Protein AF-I0Q1G2-F1 (afdb_monomer_lite)

Sequence (86 aa):
MKGIILAAGSVYDKTMIYYPLSTLMLAGIKDILIISTPQDLPRFKDLLLDGSEFGIKLSYTDNQDWWQSDKEAVEANYAKTQQVIK

Radius of gyration: 15.43 Å; chains: 1; bounding box: 30×48×28 Å

Secondary structure (DSSP, 8-state):
-EEEEE--STT--TTTTHHHHHHHHHTT--EEEEEE-TTTHHHHHHHHTTSGGGTSEEEEEEHHHHHHHHHHHHHHHHHHHHHH--

Organism: NCBI:txid1095741

pLDDT: mean 80.61, std 14.34, range [47.69, 97.12]

Foldseek 3Di:
DEAEDEDEDPPDDPVNVVVVVVVCVVVVHAHYEYEYAPVCQVVCCVSCPQVVVVVHGYHYDYPVRVCVVCVVVVVVVVVVVVVVVD

Structure (mmCIF, N/CA/C/O backbone):
data_AF-I0Q1G2-F1
#
_entry.id   AF-I0Q1G2-F1
#
loop_
_atom_site.group_PDB
_atom_site.id
_atom_site.type_symbol
_atom_site.label_atom_id
_atom_site.label_alt_id
_atom_site.label_comp_id
_atom_site.label_asym_id
_atom_site.label_entity_id
_atom_site.label_seq_id
_atom_site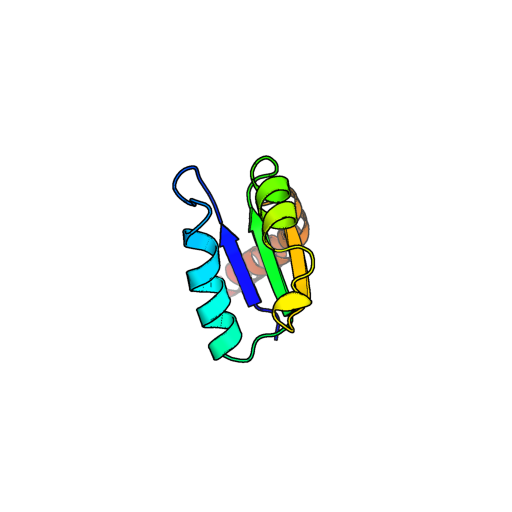.pdbx_PDB_ins_code
_atom_site.Cartn_x
_atom_site.Cartn_y
_atom_site.Cartn_z
_atom_site.occupancy
_atom_site.B_iso_or_equiv
_atom_site.auth_seq_id
_atom_site.auth_comp_id
_atom_site.auth_asym_id
_atom_site.auth_atom_id
_atom_site.pdbx_PDB_model_num
ATOM 1 N N . MET A 1 1 ? -1.151 -7.972 13.489 1.00 63.47 1 MET A N 1
ATOM 2 C CA . MET A 1 1 ? -0.964 -8.855 12.318 1.00 63.47 1 MET A CA 1
ATOM 3 C C . MET A 1 1 ? -0.568 -7.971 11.146 1.00 63.47 1 MET A C 1
ATOM 5 O O . MET A 1 1 ? -1.181 -6.918 11.006 1.00 63.47 1 MET A O 1
ATOM 9 N N . LYS A 1 2 ? 0.476 -8.332 10.392 1.00 78.06 2 LYS A N 1
ATOM 10 C CA . LYS A 1 2 ? 0.975 -7.541 9.257 1.00 78.06 2 LYS A CA 1
ATOM 11 C C . LYS A 1 2 ? 0.418 -8.125 7.956 1.00 78.06 2 LYS A C 1
ATOM 13 O O . LYS A 1 2 ? 0.488 -9.336 7.773 1.00 78.06 2 LYS A O 1
ATOM 18 N N . GLY A 1 3 ? -0.173 -7.296 7.104 1.00 77.75 3 GLY A N 1
ATOM 19 C CA . GLY A 1 3 ? -0.616 -7.680 5.764 1.00 77.75 3 GLY A CA 1
ATOM 20 C C . GLY A 1 3 ? 0.548 -7.642 4.782 1.00 77.75 3 GLY A C 1
ATOM 21 O O . GLY A 1 3 ? 1.459 -6.832 4.939 1.00 77.75 3 GLY A O 1
ATOM 22 N N . ILE A 1 4 ? 0.527 -8.507 3.773 1.00 85.25 4 ILE A N 1
ATOM 23 C CA . ILE A 1 4 ? 1.538 -8.525 2.711 1.00 85.25 4 ILE A CA 1
ATOM 24 C C . ILE A 1 4 ? 0.821 -8.427 1.369 1.00 85.25 4 ILE A C 1
ATOM 26 O O . ILE A 1 4 ? -0.130 -9.164 1.114 1.00 85.25 4 ILE A O 1
ATOM 30 N N . ILE A 1 5 ? 1.293 -7.522 0.515 1.00 81.38 5 ILE A N 1
ATOM 31 C CA . ILE A 1 5 ? 0.897 -7.419 -0.887 1.00 81.38 5 ILE A CA 1
ATOM 32 C C . ILE A 1 5 ? 2.123 -7.749 -1.734 1.00 81.38 5 ILE A C 1
ATOM 34 O O . ILE A 1 5 ? 3.153 -7.087 -1.618 1.00 81.38 5 ILE A O 1
ATOM 38 N N . LEU A 1 6 ? 1.994 -8.757 -2.596 1.00 84.06 6 LEU A N 1
ATOM 39 C CA . LEU A 1 6 ? 2.990 -9.098 -3.609 1.00 84.06 6 LEU A CA 1
ATOM 40 C C . LEU A 1 6 ? 2.519 -8.539 -4.956 1.00 84.06 6 LEU A C 1
ATOM 42 O O . LEU A 1 6 ? 1.540 -9.029 -5.522 1.00 84.06 6 LEU A O 1
ATOM 46 N N . ALA A 1 7 ? 3.203 -7.518 -5.465 1.00 74.06 7 ALA A N 1
ATOM 47 C CA . ALA A 1 7 ? 2.938 -6.928 -6.773 1.00 74.06 7 ALA A CA 1
ATOM 48 C C . ALA A 1 7 ? 4.115 -7.247 -7.704 1.00 74.06 7 ALA A C 1
ATOM 50 O O . ALA A 1 7 ? 5.160 -6.613 -7.631 1.00 74.06 7 ALA A O 1
ATOM 51 N N . ALA A 1 8 ? 3.979 -8.271 -8.550 1.00 62.12 8 ALA A N 1
ATOM 52 C CA . ALA A 1 8 ? 5.041 -8.702 -9.457 1.00 62.12 8 ALA A CA 1
ATOM 53 C C . ALA A 1 8 ? 4.568 -8.682 -10.918 1.00 62.12 8 ALA A C 1
ATOM 55 O O . ALA A 1 8 ? 3.585 -9.336 -11.265 1.00 62.12 8 ALA A O 1
ATOM 56 N N . GLY A 1 9 ? 5.311 -7.977 -11.777 1.00 56.41 9 GLY A N 1
ATOM 57 C CA . GLY A 1 9 ? 5.192 -8.054 -13.236 1.00 56.41 9 GLY A CA 1
ATOM 58 C C . GLY A 1 9 ? 4.351 -6.956 -13.893 1.00 56.41 9 GLY A C 1
ATOM 59 O O . GLY A 1 9 ? 3.508 -6.318 -13.267 1.00 56.41 9 GLY A O 1
ATOM 60 N N . SER A 1 10 ? 4.563 -6.792 -15.205 1.00 50.34 10 SER A N 1
ATOM 61 C CA . SER A 1 10 ? 3.999 -5.767 -16.107 1.00 50.34 10 SER A CA 1
ATOM 62 C C . SER A 1 10 ? 2.466 -5.745 -16.238 1.00 50.34 10 SER A C 1
ATOM 64 O O . SER A 1 10 ? 1.940 -5.076 -17.121 1.00 50.34 10 SER A O 1
ATOM 66 N N . VAL A 1 11 ? 1.757 -6.519 -15.415 1.00 50.97 11 VAL A N 1
ATOM 67 C CA . VAL A 1 11 ? 0.295 -6.668 -15.398 1.00 50.97 11 VAL A CA 1
ATOM 68 C C . VAL A 1 11 ? -0.325 -5.924 -14.199 1.00 50.97 11 VAL A C 1
ATOM 70 O O . VAL A 1 11 ? -1.536 -5.719 -14.155 1.00 50.97 11 VAL A O 1
ATOM 73 N N . TYR A 1 12 ? 0.484 -5.462 -13.236 1.00 56.75 12 TYR A N 1
ATOM 74 C CA . TYR A 1 12 ? 0.021 -4.588 -12.155 1.00 56.75 12 TYR A CA 1
ATOM 75 C C . TYR A 1 12 ? -0.030 -3.125 -12.622 1.00 56.75 12 TYR A C 1
ATOM 77 O O . TYR A 1 12 ? 0.905 -2.350 -12.434 1.00 56.75 12 TYR A O 1
ATOM 85 N N . ASP A 1 13 ? -1.151 -2.737 -13.227 1.00 57.56 13 ASP A N 1
ATOM 86 C CA . ASP A 1 13 ? -1.465 -1.325 -13.462 1.00 57.56 13 ASP A CA 1
ATOM 87 C C . ASP A 1 13 ? -1.776 -0.591 -12.145 1.00 57.56 13 ASP A C 1
ATOM 89 O O . ASP A 1 13 ? -2.157 -1.212 -11.149 1.00 57.56 13 ASP A O 1
ATOM 93 N N . LYS A 1 14 ? -1.679 0.752 -12.146 1.00 59.19 14 LYS A N 1
ATOM 94 C CA . LYS A 1 14 ? -2.002 1.629 -10.991 1.00 59.19 14 LYS A CA 1
ATOM 95 C C . LYS A 1 14 ? -3.324 1.264 -10.297 1.00 59.19 14 LYS A C 1
ATOM 97 O O . LYS A 1 14 ? -3.445 1.429 -9.089 1.00 59.19 14 LYS A O 1
ATOM 102 N N . THR A 1 15 ? -4.304 0.761 -11.041 1.00 59.94 15 THR A N 1
ATOM 103 C CA . THR A 1 15 ? -5.623 0.374 -10.521 1.00 59.94 15 THR A CA 1
ATOM 104 C C . THR A 1 15 ? -5.586 -0.923 -9.703 1.00 59.94 15 THR A C 1
ATOM 106 O O . THR A 1 15 ? -6.357 -1.078 -8.758 1.00 59.94 15 THR A O 1
ATOM 109 N N . MET A 1 16 ? -4.677 -1.850 -10.015 1.00 77.12 16 MET A N 1
ATOM 110 C CA . MET A 1 16 ? -4.678 -3.202 -9.446 1.00 77.12 16 MET A CA 1
ATOM 111 C C . MET A 1 16 ? -4.192 -3.265 -7.997 1.00 77.12 16 MET A C 1
ATOM 113 O O . MET A 1 16 ? -4.537 -4.217 -7.306 1.00 77.12 16 MET A O 1
ATOM 117 N N . ILE A 1 17 ? -3.445 -2.270 -7.499 1.00 85.62 17 ILE A N 1
ATOM 118 C CA . ILE A 1 17 ? -2.979 -2.274 -6.100 1.00 85.62 17 ILE A CA 1
ATOM 119 C C . ILE A 1 17 ? -4.074 -1.885 -5.096 1.00 85.62 17 ILE A C 1
ATOM 121 O O . ILE A 1 17 ? -4.036 -2.326 -3.948 1.00 85.62 17 ILE A O 1
ATOM 125 N N . TYR A 1 18 ? -5.094 -1.133 -5.519 1.00 87.44 18 TYR A N 1
ATOM 126 C CA . TYR A 1 18 ? -6.177 -0.714 -4.624 1.00 87.44 18 TYR A CA 1
ATOM 127 C C . TYR A 1 18 ? -7.069 -1.878 -4.191 1.00 87.44 18 TYR A C 1
ATOM 129 O O . TYR A 1 18 ? -7.503 -1.911 -3.047 1.00 87.44 18 TYR A O 1
ATOM 137 N N . TYR A 1 19 ? -7.302 -2.866 -5.055 1.00 89.38 19 TYR A N 1
ATOM 138 C CA . TYR A 1 19 ? -8.155 -4.012 -4.730 1.00 89.38 19 TYR A CA 1
ATOM 139 C C . TYR A 1 19 ? -7.630 -4.882 -3.563 1.00 89.38 19 TYR A C 1
ATOM 141 O O . TYR A 1 19 ? -8.357 -5.070 -2.577 1.00 89.38 19 TYR A O 1
ATOM 149 N N . PRO A 1 20 ? -6.381 -5.396 -3.597 1.00 91.19 20 PRO A N 1
ATOM 150 C CA . PRO A 1 20 ? -5.826 -6.127 -2.464 1.00 91.19 20 PRO A CA 1
ATOM 151 C C . PRO A 1 20 ? -5.677 -5.224 -1.234 1.00 91.19 20 PRO A C 1
ATOM 153 O O . PRO A 1 20 ? -5.919 -5.685 -0.121 1.00 91.19 20 PRO A O 1
ATOM 156 N N . LEU A 1 21 ? -5.375 -3.932 -1.414 1.00 92.25 21 LEU A N 1
ATOM 157 C CA . LEU A 1 21 ? -5.295 -2.982 -0.305 1.00 92.25 21 LEU A CA 1
ATOM 158 C C . LEU A 1 21 ? -6.644 -2.828 0.413 1.00 92.25 21 LEU A C 1
ATOM 160 O O . LEU A 1 21 ? -6.713 -3.007 1.627 1.00 92.25 21 LEU A O 1
ATOM 164 N N . SER A 1 22 ? -7.729 -2.589 -0.328 1.00 92.12 22 SER A N 1
ATOM 165 C CA . SER A 1 22 ? -9.082 -2.494 0.226 1.00 92.12 22 SER A CA 1
ATOM 166 C C . SER A 1 22 ? -9.508 -3.787 0.915 1.00 92.12 22 SER A C 1
ATOM 168 O O . SER A 1 22 ? -10.119 -3.734 1.977 1.00 92.12 22 SER A O 1
ATOM 170 N N . THR A 1 23 ? -9.141 -4.947 0.366 1.00 93.38 23 THR A N 1
ATOM 171 C CA . THR A 1 23 ? -9.433 -6.246 0.993 1.00 93.38 23 THR A CA 1
ATOM 172 C C . THR A 1 23 ? -8.767 -6.366 2.368 1.00 93.38 23 THR A C 1
ATOM 174 O O . THR A 1 23 ? -9.419 -6.741 3.342 1.00 93.38 23 THR A O 1
ATOM 177 N N . LEU A 1 24 ? -7.486 -5.996 2.480 1.00 93.81 24 LEU A N 1
ATOM 178 C CA . LEU A 1 24 ? -6.763 -6.011 3.757 1.00 93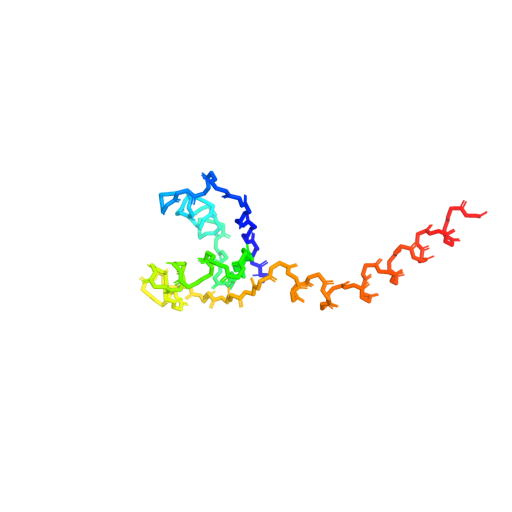.81 24 LEU A CA 1
ATOM 179 C C . LEU A 1 24 ? -7.321 -4.976 4.747 1.00 93.81 24 LEU A C 1
ATOM 181 O O . LEU A 1 24 ? -7.464 -5.274 5.933 1.00 93.81 24 LEU A O 1
ATOM 185 N N . MET A 1 25 ? -7.693 -3.787 4.265 1.00 93.75 25 MET A N 1
ATOM 186 C CA . MET A 1 25 ? -8.323 -2.750 5.088 1.00 93.75 25 MET A CA 1
ATOM 187 C C . MET A 1 25 ? -9.686 -3.196 5.634 1.00 93.75 25 MET A C 1
ATOM 189 O O . MET A 1 25 ? -9.964 -2.989 6.814 1.00 93.75 25 MET A O 1
ATOM 193 N N . LEU A 1 26 ? -10.514 -3.856 4.815 1.00 94.38 26 LEU A N 1
ATOM 194 C CA . LEU A 1 26 ? -11.797 -4.431 5.240 1.00 94.38 26 LEU A CA 1
ATOM 195 C C . LEU A 1 26 ? -11.613 -5.541 6.284 1.00 94.38 26 LEU A C 1
ATOM 197 O O . LEU A 1 26 ? -12.449 -5.693 7.170 1.00 94.38 26 LEU A O 1
ATOM 201 N N . ALA A 1 27 ? -10.493 -6.267 6.233 1.00 95.69 27 ALA A N 1
ATOM 202 C CA . ALA A 1 27 ? -10.099 -7.229 7.261 1.00 95.69 27 ALA A CA 1
ATOM 203 C C . ALA A 1 27 ? -9.524 -6.573 8.539 1.00 95.69 27 ALA A C 1
ATOM 205 O O . ALA A 1 27 ? -9.118 -7.276 9.464 1.00 95.69 27 ALA A O 1
ATOM 206 N N . GLY A 1 28 ? -9.468 -5.237 8.611 1.00 94.88 28 GLY A N 1
ATOM 207 C CA . GLY A 1 28 ? -8.956 -4.489 9.762 1.00 94.88 28 GLY A CA 1
ATOM 208 C C . GLY A 1 28 ? -7.429 -4.453 9.869 1.00 94.88 28 GLY A C 1
ATOM 209 O O . GLY A 1 28 ? -6.891 -4.090 10.918 1.00 94.88 28 GLY A O 1
ATOM 210 N N . ILE A 1 29 ? -6.708 -4.825 8.809 1.00 96.50 29 ILE A N 1
ATOM 211 C CA . ILE A 1 29 ? -5.245 -4.836 8.799 1.00 96.50 29 ILE A CA 1
ATOM 212 C C . ILE A 1 29 ? -4.735 -3.419 8.537 1.00 96.50 29 ILE A C 1
ATOM 214 O O . ILE A 1 29 ? -5.001 -2.831 7.492 1.00 96.50 29 ILE A O 1
ATOM 218 N N . LYS A 1 30 ? -3.976 -2.881 9.498 1.00 95.12 30 LYS A N 1
ATOM 219 C CA . LYS A 1 30 ? -3.445 -1.509 9.450 1.00 95.12 30 LYS A CA 1
ATOM 220 C C . LYS A 1 30 ? -1.946 -1.408 9.201 1.00 95.12 30 LYS A C 1
ATOM 222 O O . LYS A 1 30 ? -1.470 -0.306 8.990 1.00 95.12 30 LYS A O 1
ATOM 227 N N . ASP A 1 31 ? -1.200 -2.505 9.255 1.00 96.19 31 ASP A N 1
ATOM 228 C CA . ASP A 1 31 ? 0.239 -2.521 8.962 1.00 96.19 31 ASP A CA 1
ATOM 229 C C . ASP A 1 31 ? 0.458 -3.437 7.761 1.00 96.19 31 ASP A C 1
ATOM 231 O O . ASP A 1 31 ? 0.187 -4.636 7.858 1.00 96.19 31 ASP A O 1
ATOM 235 N N . ILE A 1 32 ? 0.846 -2.872 6.618 1.00 95.00 32 ILE A N 1
ATOM 236 C CA . ILE A 1 32 ? 0.908 -3.579 5.338 1.00 95.00 32 ILE A CA 1
ATOM 237 C C . ILE A 1 32 ? 2.283 -3.371 4.702 1.00 95.00 32 ILE A C 1
ATOM 239 O O . ILE A 1 32 ? 2.772 -2.251 4.567 1.00 95.00 32 ILE A O 1
ATOM 243 N N . LEU A 1 33 ? 2.912 -4.473 4.298 1.00 94.44 33 LEU A N 1
ATOM 244 C CA . LEU A 1 33 ? 4.142 -4.485 3.519 1.00 94.44 33 LEU A CA 1
ATOM 245 C C . LEU A 1 33 ? 3.810 -4.688 2.039 1.00 94.44 33 LEU A C 1
ATOM 247 O O . LEU A 1 33 ? 3.211 -5.696 1.668 1.00 94.44 33 LEU A O 1
ATOM 251 N N . ILE A 1 34 ? 4.229 -3.746 1.203 1.00 91.56 34 ILE A N 1
ATOM 252 C CA . ILE A 1 34 ? 4.185 -3.853 -0.251 1.00 91.56 34 ILE A CA 1
ATOM 253 C C . ILE A 1 34 ? 5.545 -4.365 -0.724 1.00 91.56 34 ILE A C 1
ATOM 255 O O . ILE A 1 34 ? 6.577 -3.740 -0.472 1.00 91.56 34 ILE A O 1
ATOM 259 N N . ILE A 1 35 ? 5.528 -5.503 -1.414 1.00 90.56 35 ILE A N 1
ATOM 260 C CA . ILE A 1 35 ? 6.700 -6.133 -2.019 1.00 90.56 35 ILE A CA 1
ATOM 261 C C . ILE A 1 35 ? 6.551 -6.046 -3.534 1.00 90.56 35 ILE A C 1
ATOM 263 O O . ILE A 1 35 ? 5.547 -6.508 -4.082 1.00 90.56 35 ILE A O 1
ATOM 267 N N . SER A 1 36 ? 7.529 -5.445 -4.209 1.00 87.88 36 SER A N 1
ATOM 268 C CA . SER A 1 36 ? 7.496 -5.260 -5.664 1.00 87.88 36 SER A CA 1
ATOM 269 C C . SER A 1 36 ? 8.892 -5.301 -6.288 1.00 87.88 36 SER A C 1
ATOM 271 O O . SER A 1 36 ? 9.883 -5.536 -5.603 1.00 87.88 36 SER A O 1
ATOM 273 N N . THR A 1 37 ? 8.994 -5.097 -7.599 1.00 88.19 37 THR A N 1
ATOM 274 C CA . THR A 1 37 ? 10.283 -4.907 -8.269 1.00 88.19 37 THR A CA 1
ATOM 275 C C . THR A 1 37 ? 10.906 -3.555 -7.880 1.00 88.19 37 THR A C 1
ATOM 277 O O . THR A 1 37 ? 10.172 -2.598 -7.592 1.00 88.19 37 THR A O 1
ATOM 280 N N . PRO A 1 38 ? 12.246 -3.413 -7.917 1.00 88.12 38 PRO A N 1
ATOM 281 C CA . PRO A 1 38 ? 12.910 -2.129 -7.679 1.00 88.12 38 PRO A CA 1
ATOM 282 C C . PRO A 1 38 ? 12.425 -1.004 -8.607 1.00 88.12 38 PRO A C 1
ATOM 284 O O . PRO A 1 38 ? 12.431 0.164 -8.227 1.00 88.12 38 PRO A O 1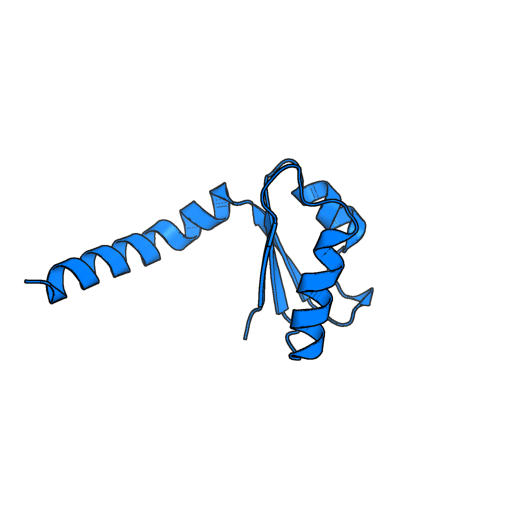
ATOM 287 N N . GLN A 1 39 ? 11.990 -1.354 -9.821 1.00 87.62 39 GLN A N 1
ATOM 288 C CA . GLN A 1 39 ? 11.508 -0.412 -10.830 1.00 87.62 39 GLN A CA 1
ATOM 289 C C . GLN A 1 39 ? 10.094 0.107 -10.524 1.00 87.62 39 GLN A C 1
ATOM 291 O O . GLN A 1 39 ? 9.794 1.268 -10.804 1.00 87.62 39 GLN A O 1
ATOM 296 N N . ASP A 1 40 ? 9.233 -0.726 -9.936 1.00 87.31 40 ASP A N 1
ATOM 297 C CA . ASP A 1 40 ? 7.833 -0.386 -9.656 1.00 87.31 40 ASP A CA 1
ATOM 298 C C . ASP A 1 40 ? 7.637 0.249 -8.272 1.00 87.31 40 ASP A C 1
ATOM 300 O O . ASP A 1 40 ? 6.692 1.010 -8.059 1.00 87.31 40 ASP A O 1
ATOM 304 N N . LEU A 1 41 ? 8.536 -0.020 -7.323 1.00 89.44 41 LEU A N 1
ATOM 305 C CA . LEU A 1 41 ? 8.467 0.533 -5.970 1.00 89.44 41 LEU A CA 1
ATOM 306 C C . LEU A 1 41 ? 8.348 2.065 -5.905 1.00 89.44 41 LEU A C 1
ATOM 308 O O . LEU A 1 41 ? 7.506 2.534 -5.136 1.00 89.44 41 LEU A O 1
ATOM 312 N N . PRO A 1 42 ? 9.126 2.861 -6.672 1.00 92.00 42 PRO A N 1
ATOM 313 C CA . PRO A 1 42 ? 8.962 4.312 -6.689 1.00 92.00 42 PRO A CA 1
ATOM 314 C C . PRO A 1 42 ? 7.540 4.727 -7.073 1.00 92.00 42 PRO A C 1
ATOM 316 O O . PRO A 1 42 ? 6.949 5.572 -6.413 1.00 92.00 42 PRO A O 1
ATOM 319 N N . ARG A 1 43 ? 6.933 4.053 -8.060 1.00 89.00 43 ARG A N 1
ATOM 320 C CA . ARG A 1 43 ? 5.560 4.342 -8.498 1.00 89.00 43 ARG A CA 1
ATOM 321 C C . ARG A 1 43 ? 4.533 4.073 -7.402 1.00 89.00 43 ARG A C 1
ATOM 323 O O . ARG A 1 43 ? 3.582 4.838 -7.270 1.00 89.00 43 ARG A O 1
ATOM 330 N N . PHE A 1 44 ? 4.702 2.998 -6.631 1.00 89.50 44 PHE A N 1
ATOM 331 C CA . PHE A 1 44 ? 3.811 2.704 -5.506 1.00 89.50 44 PHE A CA 1
ATOM 332 C C . PHE A 1 44 ? 4.010 3.667 -4.339 1.00 89.50 44 PHE A C 1
ATOM 334 O O . PHE A 1 44 ? 3.021 4.091 -3.749 1.00 89.50 44 PHE A O 1
ATOM 341 N N . LYS A 1 45 ? 5.254 4.062 -4.048 1.00 92.12 45 LYS A N 1
ATOM 342 C CA . LYS A 1 45 ? 5.547 5.085 -3.036 1.00 92.12 45 LYS A CA 1
ATOM 343 C C . LYS A 1 45 ? 4.934 6.435 -3.403 1.00 92.12 45 LYS A C 1
ATOM 345 O O . LYS A 1 45 ? 4.321 7.050 -2.543 1.00 92.12 45 LYS A O 1
ATOM 350 N N . ASP A 1 46 ? 5.021 6.853 -4.664 1.00 92.00 46 ASP A N 1
ATOM 351 C CA . ASP A 1 46 ? 4.415 8.108 -5.128 1.00 92.00 46 ASP A CA 1
ATOM 352 C C . ASP A 1 46 ? 2.878 8.068 -5.085 1.00 92.00 46 ASP A C 1
ATOM 354 O O . ASP A 1 46 ? 2.234 9.090 -4.868 1.00 92.00 46 ASP A O 1
ATOM 358 N N . LEU A 1 47 ? 2.281 6.891 -5.309 1.00 90.81 47 LEU A N 1
ATOM 359 C CA . LEU A 1 47 ? 0.827 6.708 -5.349 1.00 90.81 47 LEU A CA 1
ATOM 360 C C . LEU A 1 47 ? 0.190 6.570 -3.961 1.00 90.81 47 LEU A C 1
ATOM 362 O O . LEU A 1 47 ? -0.930 7.030 -3.759 1.00 90.81 47 LEU A O 1
ATOM 366 N N . LEU A 1 48 ? 0.852 5.859 -3.047 1.00 93.06 48 LEU A N 1
ATOM 367 C CA . LEU A 1 48 ? 0.274 5.423 -1.771 1.00 93.06 48 LEU A CA 1
ATOM 368 C C . LEU A 1 48 ? 0.967 6.036 -0.547 1.00 93.06 48 LEU A C 1
ATOM 370 O O . LEU A 1 48 ? 0.461 5.895 0.567 1.00 93.06 48 LEU A O 1
ATOM 374 N N . LEU A 1 49 ? 2.107 6.708 -0.743 1.00 94.88 49 LEU A N 1
ATOM 375 C CA . LEU A 1 49 ? 2.891 7.366 0.303 1.00 94.88 49 LEU A CA 1
ATOM 376 C C . LEU A 1 49 ? 3.149 6.421 1.486 1.00 94.88 49 LEU A C 1
ATOM 378 O O . LEU A 1 49 ? 3.551 5.277 1.294 1.00 94.88 49 LEU A O 1
ATOM 382 N N . ASP A 1 50 ? 2.935 6.866 2.719 1.00 96.12 50 ASP A N 1
ATOM 383 C CA . ASP A 1 50 ? 3.047 6.039 3.923 1.00 96.12 50 ASP A CA 1
ATOM 384 C C . ASP A 1 50 ? 1.719 5.373 4.334 1.00 96.12 50 ASP A C 1
ATOM 386 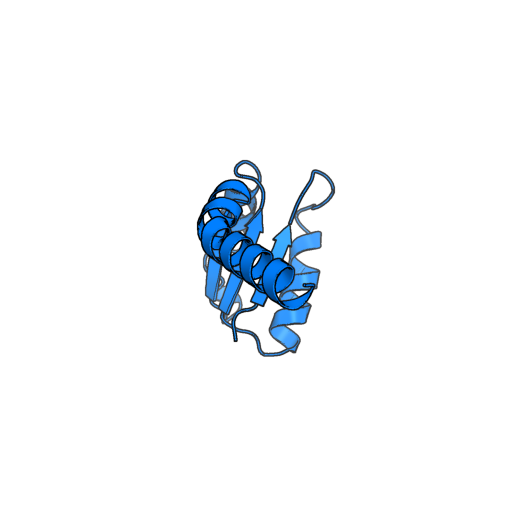O O . ASP A 1 50 ? 1.676 4.641 5.326 1.00 96.12 50 ASP A O 1
ATOM 390 N N . GLY A 1 51 ? 0.644 5.590 3.568 1.00 94.75 51 GLY A N 1
ATOM 391 C CA . GLY A 1 51 ? -0.702 5.098 3.852 1.00 94.75 51 GLY A CA 1
ATOM 392 C C . GLY A 1 51 ? -1.485 5.886 4.902 1.00 94.75 51 GLY A C 1
ATOM 393 O O . GLY A 1 51 ? -2.621 5.508 5.202 1.00 94.75 51 GLY A O 1
ATOM 394 N N . SER A 1 52 ? -0.929 6.974 5.445 1.00 95.69 52 SER A N 1
ATOM 395 C CA . SER A 1 52 ? -1.587 7.777 6.485 1.00 95.69 52 SER A CA 1
ATOM 396 C C . SER A 1 52 ? -2.936 8.343 6.032 1.00 95.69 52 SER A C 1
ATOM 398 O O . SER A 1 52 ? -3.886 8.350 6.815 1.00 95.69 52 SER A O 1
ATOM 400 N N . GLU A 1 53 ? -3.068 8.699 4.751 1.00 93.75 53 GLU A N 1
ATOM 401 C CA . GLU A 1 53 ? -4.325 9.155 4.138 1.00 93.75 53 GLU A CA 1
ATOM 402 C C . GLU A 1 53 ? -5.439 8.096 4.179 1.00 93.75 53 GLU A C 1
ATOM 404 O O . GLU A 1 53 ? -6.622 8.431 4.199 1.00 93.75 53 GLU A O 1
ATOM 409 N N . PHE A 1 54 ? -5.074 6.814 4.252 1.00 92.19 54 PHE A N 1
ATOM 410 C CA . PHE A 1 54 ? -6.007 5.691 4.360 1.00 92.19 54 PHE A CA 1
ATOM 411 C C . PHE A 1 54 ? -6.143 5.167 5.801 1.00 92.19 54 PHE A C 1
ATOM 413 O O . PHE A 1 54 ? -6.820 4.164 6.034 1.00 92.19 54 PHE A O 1
ATOM 420 N N . GLY A 1 55 ? -5.501 5.813 6.783 1.00 95.06 55 GLY A N 1
ATOM 421 C CA . GLY A 1 55 ? -5.515 5.385 8.185 1.00 95.06 55 GLY A CA 1
ATOM 422 C C . GLY A 1 55 ? -4.753 4.080 8.452 1.00 95.06 55 GLY A C 1
ATOM 423 O O . GLY A 1 55 ? -5.055 3.375 9.423 1.00 95.06 55 GLY A O 1
ATOM 424 N N . ILE A 1 56 ? -3.785 3.753 7.593 1.00 96.06 56 ILE A N 1
ATOM 425 C CA . ILE A 1 56 ? -2.925 2.566 7.676 1.00 96.06 56 ILE A CA 1
ATOM 426 C C . ILE A 1 56 ? -1.447 2.976 7.644 1.00 96.06 56 ILE A C 1
ATOM 428 O O . ILE A 1 56 ? -1.103 4.131 7.421 1.00 96.06 56 ILE A O 1
ATOM 432 N N . LYS A 1 57 ? -0.564 2.008 7.874 1.00 97.12 57 LYS A N 1
ATOM 433 C CA . LYS A 1 57 ? 0.884 2.123 7.762 1.00 97.12 57 LYS A CA 1
ATOM 434 C C . LYS A 1 57 ? 1.361 1.233 6.624 1.00 97.12 57 LYS A C 1
ATOM 436 O O . LYS A 1 57 ? 1.180 0.015 6.675 1.00 97.12 57 LYS A O 1
ATOM 441 N N . LEU A 1 58 ? 2.006 1.840 5.636 1.00 96.44 58 LEU A N 1
ATOM 442 C CA . LEU A 1 58 ? 2.626 1.142 4.518 1.00 96.44 58 LEU A CA 1
ATOM 443 C C . LEU A 1 58 ? 4.141 1.078 4.694 1.00 96.44 58 LEU A C 1
ATOM 445 O O . LEU A 1 58 ? 4.803 2.049 5.053 1.00 96.44 58 LEU A O 1
ATOM 449 N N . SER A 1 59 ? 4.694 -0.102 4.448 1.00 95.00 59 SER A N 1
ATOM 450 C CA . SER A 1 59 ? 6.128 -0.334 4.293 1.00 95.00 59 SER A CA 1
ATOM 451 C C . SER A 1 59 ? 6.391 -0.880 2.899 1.00 95.00 59 SER A C 1
ATOM 453 O O . SER A 1 59 ? 5.525 -1.522 2.312 1.00 95.00 59 SER A O 1
ATOM 455 N N . TYR A 1 60 ? 7.599 -0.670 2.392 1.00 92.44 60 TYR A N 1
ATOM 456 C CA . TYR A 1 60 ? 7.975 -1.059 1.039 1.00 92.44 60 TYR A CA 1
ATOM 457 C C . TYR A 1 60 ? 9.301 -1.798 1.069 1.00 92.44 60 TYR A C 1
ATOM 459 O O . TYR A 1 60 ? 10.244 -1.327 1.703 1.00 92.44 60 TYR A O 1
ATOM 467 N N . THR A 1 61 ? 9.386 -2.912 0.359 1.00 91.31 61 THR A N 1
ATOM 468 C CA . THR A 1 61 ? 10.641 -3.634 0.137 1.00 91.31 61 THR A CA 1
ATOM 469 C C . THR A 1 61 ? 10.633 -4.206 -1.267 1.00 91.31 61 THR A C 1
ATOM 471 O O . THR A 1 61 ? 9.560 -4.437 -1.836 1.00 91.31 61 THR A O 1
ATOM 474 N N . ASP A 1 62 ? 11.807 -4.364 -1.866 1.00 89.31 62 ASP A N 1
ATOM 475 C CA . ASP A 1 62 ? 11.868 -5.043 -3.147 1.00 89.31 62 ASP A CA 1
ATOM 476 C C . ASP A 1 62 ? 11.889 -6.563 -2.950 1.00 89.31 62 ASP A C 1
ATOM 478 O O . ASP A 1 62 ? 12.137 -7.088 -1.862 1.00 89.31 62 ASP A O 1
ATOM 482 N N . ASN A 1 63 ? 11.546 -7.287 -4.007 1.00 81.19 63 ASN A N 1
ATOM 483 C CA . ASN A 1 63 ? 11.483 -8.740 -3.980 1.00 81.19 63 ASN A CA 1
ATOM 484 C C . ASN A 1 63 ? 12.857 -9.420 -3.822 1.00 81.19 63 ASN A C 1
ATOM 486 O O . ASN A 1 63 ? 12.890 -10.581 -3.411 1.00 81.19 63 ASN A O 1
ATOM 490 N N . GLN A 1 64 ? 13.966 -8.741 -4.133 1.00 76.44 64 GLN A N 1
ATOM 491 C CA . GLN A 1 64 ? 15.316 -9.278 -3.961 1.00 76.44 64 GLN A CA 1
ATOM 492 C C . GLN A 1 64 ? 15.752 -9.148 -2.499 1.00 76.44 64 GLN A C 1
ATOM 494 O O . GLN A 1 64 ? 16.145 -10.144 -1.895 1.00 76.44 64 GLN A O 1
ATOM 499 N N . ASP A 1 65 ? 15.596 -7.963 -1.917 1.00 77.00 65 ASP A N 1
ATOM 500 C CA . ASP A 1 65 ? 15.843 -7.642 -0.513 1.00 77.00 65 ASP A CA 1
ATOM 501 C C . ASP A 1 65 ? 14.988 -8.509 0.414 1.00 77.00 65 ASP A C 1
ATOM 503 O O . ASP A 1 65 ? 15.501 -9.098 1.369 1.00 77.00 65 ASP A O 1
ATOM 507 N N . TRP A 1 66 ? 13.695 -8.658 0.107 1.00 72.06 66 TRP A N 1
ATOM 508 C CA . TRP A 1 66 ? 12.805 -9.513 0.888 1.00 72.06 66 TRP A CA 1
ATOM 509 C C . TRP A 1 66 ? 13.269 -10.974 0.881 1.00 72.06 66 TRP A C 1
ATOM 511 O O . TRP A 1 66 ? 13.419 -11.571 1.950 1.00 72.06 66 TRP A O 1
ATOM 521 N N . TRP A 1 67 ? 13.586 -11.525 -0.300 1.00 69.19 67 TRP A N 1
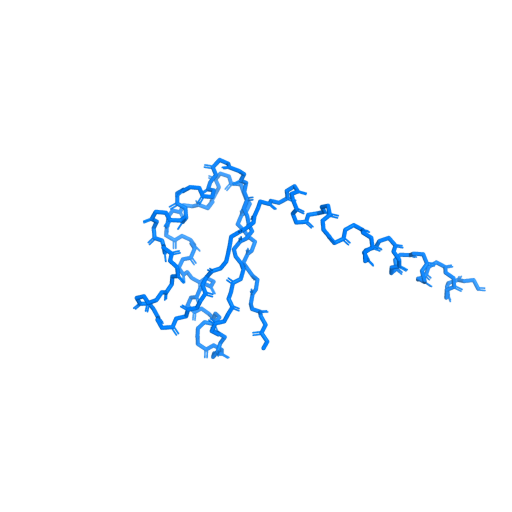ATOM 522 C CA . TRP A 1 67 ? 14.101 -12.891 -0.413 1.00 69.19 67 TRP A CA 1
ATOM 523 C C . TRP A 1 67 ? 15.394 -13.080 0.379 1.00 69.19 67 TRP A C 1
ATOM 525 O O . TRP A 1 67 ? 15.558 -14.124 0.996 1.00 69.19 67 TRP A O 1
ATOM 535 N N . GLN A 1 68 ? 16.289 -12.087 0.423 1.00 69.44 68 GLN A N 1
ATOM 536 C CA . GLN A 1 68 ? 17.505 -12.180 1.237 1.00 69.44 68 GLN A CA 1
ATOM 537 C C . GLN A 1 68 ? 17.211 -12.171 2.741 1.00 69.44 68 GLN A C 1
ATOM 539 O O . GLN A 1 68 ? 17.815 -12.952 3.471 1.00 69.44 68 GLN A O 1
ATOM 544 N N . SER A 1 69 ? 16.273 -11.335 3.196 1.00 68.56 69 SER A N 1
ATOM 545 C CA . SER A 1 69 ? 15.910 -11.235 4.617 1.00 68.56 69 SER A CA 1
ATOM 546 C C . SER A 1 69 ? 15.234 -12.494 5.168 1.00 68.56 69 SER A C 1
ATOM 548 O O . SER A 1 69 ? 15.484 -12.875 6.309 1.00 68.56 69 SER A O 1
ATOM 550 N N . ASP A 1 70 ? 14.427 -13.170 4.346 1.00 68.81 70 ASP A N 1
ATOM 551 C CA . ASP A 1 70 ? 13.724 -14.393 4.732 1.00 68.81 70 ASP A CA 1
ATOM 552 C C . ASP A 1 70 ? 14.481 -15.673 4.334 1.00 68.81 70 ASP A C 1
ATOM 554 O O . ASP A 1 70 ? 14.103 -16.757 4.776 1.00 68.81 70 ASP A O 1
ATOM 558 N N . LYS A 1 71 ? 15.577 -15.586 3.561 1.00 66.00 71 LYS A N 1
ATOM 559 C CA . LYS A 1 71 ? 16.368 -16.749 3.116 1.00 66.00 71 LYS A CA 1
ATOM 560 C C . LYS A 1 71 ? 16.821 -17.621 4.282 1.00 66.00 71 LYS A C 1
ATOM 562 O O . LYS A 1 71 ? 16.649 -18.831 4.221 1.00 66.00 71 LYS A O 1
ATOM 567 N N . GLU A 1 72 ? 17.333 -17.024 5.356 1.00 69.00 72 GLU A N 1
ATOM 568 C CA . GLU A 1 72 ? 17.761 -17.773 6.546 1.00 69.00 72 GLU A CA 1
ATOM 569 C C . GLU A 1 72 ? 16.588 -18.503 7.213 1.00 69.00 72 GLU A C 1
ATOM 571 O O . GLU A 1 72 ? 16.715 -19.662 7.606 1.00 69.00 72 GLU A O 1
ATOM 576 N N . ALA A 1 73 ? 15.419 -17.861 7.301 1.00 67.75 73 ALA A N 1
ATOM 577 C CA . ALA A 1 73 ? 14.220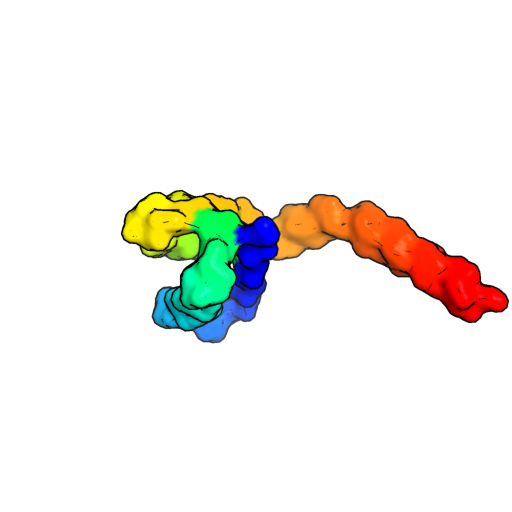 -18.459 7.880 1.00 67.75 73 ALA A CA 1
ATOM 578 C C . ALA A 1 73 ? 13.647 -19.575 6.988 1.00 67.75 73 ALA A C 1
ATOM 580 O O . ALA A 1 73 ? 13.231 -20.623 7.485 1.00 67.75 73 ALA A O 1
ATOM 581 N N . VAL A 1 74 ? 13.658 -19.377 5.668 1.00 68.19 74 VAL A N 1
ATOM 582 C CA . VAL A 1 74 ? 13.222 -20.356 4.666 1.00 68.19 74 VAL A CA 1
ATOM 583 C C . VAL A 1 74 ? 14.167 -21.557 4.634 1.00 68.19 74 VAL A C 1
ATOM 585 O O . VAL A 1 74 ? 13.697 -22.692 4.671 1.00 68.19 74 VAL A O 1
ATOM 588 N N . GLU A 1 75 ? 15.482 -21.338 4.637 1.00 72.75 75 GLU A N 1
ATOM 589 C CA . GLU A 1 75 ? 16.493 -22.400 4.679 1.00 72.75 75 GLU A CA 1
ATOM 590 C C . GLU A 1 75 ? 16.446 -23.167 6.003 1.00 72.75 75 GLU A C 1
ATOM 592 O O . GLU A 1 75 ? 16.457 -24.399 5.998 1.00 72.75 75 GLU A O 1
ATOM 597 N N . ALA A 1 76 ? 16.304 -22.473 7.136 1.00 69.31 76 ALA A N 1
ATOM 598 C CA . ALA A 1 76 ? 16.142 -23.109 8.440 1.00 69.31 76 ALA A CA 1
ATOM 599 C C . ALA A 1 76 ? 14.863 -23.957 8.511 1.00 69.31 76 ALA A C 1
ATOM 601 O O . ALA A 1 76 ? 14.873 -25.045 9.091 1.00 69.31 76 ALA A O 1
ATOM 602 N N . ASN A 1 77 ? 13.763 -23.494 7.911 1.00 70.19 77 ASN A N 1
ATOM 603 C CA . ASN A 1 77 ? 12.520 -24.257 7.841 1.00 70.19 77 ASN A CA 1
ATOM 604 C C . ASN A 1 77 ? 12.648 -25.455 6.896 1.00 70.19 77 ASN A C 1
ATOM 606 O O . ASN A 1 77 ? 12.270 -26.557 7.281 1.00 70.19 77 ASN A O 1
ATOM 610 N N . TYR A 1 78 ? 13.250 -25.282 5.718 1.00 66.06 78 TYR A N 1
ATOM 611 C CA . TYR A 1 78 ? 13.493 -26.371 4.773 1.00 66.06 78 TYR A CA 1
ATOM 612 C C . TYR A 1 78 ? 14.387 -27.464 5.379 1.00 66.06 78 TYR A C 1
ATOM 614 O O . TYR A 1 78 ? 14.057 -28.648 5.298 1.00 66.06 78 TYR A O 1
ATOM 622 N N . ALA A 1 79 ? 15.470 -27.079 6.063 1.00 68.31 79 ALA A N 1
ATOM 623 C CA . ALA A 1 79 ? 16.358 -28.005 6.763 1.00 68.31 79 ALA A CA 1
ATOM 624 C C . ALA A 1 79 ? 15.625 -28.789 7.866 1.00 68.31 79 ALA A C 1
ATOM 626 O O . ALA A 1 79 ? 15.783 -30.007 7.966 1.00 68.31 79 ALA A O 1
ATOM 627 N N . LYS A 1 80 ? 14.763 -28.120 8.645 1.00 68.88 80 LYS A N 1
ATOM 628 C CA . LYS A 1 80 ? 13.913 -28.775 9.652 1.00 68.88 80 LYS A CA 1
ATOM 629 C C . LYS A 1 80 ? 12.904 -29.733 9.018 1.00 68.88 80 LYS A C 1
ATOM 631 O O . LYS A 1 80 ? 12.725 -30.835 9.525 1.00 68.88 80 LYS A O 1
ATOM 636 N N . THR A 1 81 ? 12.279 -29.370 7.898 1.00 58.75 81 THR A N 1
ATOM 637 C CA . THR A 1 81 ? 11.329 -30.243 7.190 1.00 58.75 81 THR A CA 1
ATOM 638 C C . THR A 1 81 ? 12.010 -31.501 6.646 1.00 58.75 81 THR A C 1
ATOM 640 O O . THR A 1 81 ? 11.472 -32.594 6.789 1.00 58.75 81 THR A O 1
ATOM 643 N N . GLN A 1 82 ? 13.227 -31.385 6.106 1.00 62.62 82 GLN A N 1
ATOM 644 C CA . GLN A 1 82 ? 14.010 -32.541 5.644 1.00 62.62 82 GLN A CA 1
ATOM 645 C C . GLN A 1 82 ? 14.445 -33.473 6.788 1.00 62.62 82 GLN A C 1
ATOM 647 O O . GLN A 1 82 ? 14.678 -34.658 6.561 1.00 62.62 82 GLN A O 1
ATOM 652 N N . GLN A 1 83 ? 14.536 -32.963 8.019 1.00 58.47 83 GLN A N 1
ATOM 653 C CA . GLN A 1 83 ? 14.860 -33.755 9.207 1.00 58.47 83 GLN A CA 1
ATOM 654 C C . GLN A 1 83 ? 13.645 -34.500 9.786 1.00 58.47 83 GLN A C 1
ATOM 656 O O . GLN A 1 83 ? 13.829 -35.506 10.458 1.00 58.47 83 GLN A O 1
ATOM 661 N N . VAL A 1 84 ? 12.422 -34.034 9.506 1.00 57.94 84 VAL A N 1
ATOM 662 C CA . VAL A 1 84 ? 11.154 -34.683 9.903 1.00 57.94 84 VAL A CA 1
ATOM 663 C C . VAL A 1 84 ? 10.700 -35.739 8.881 1.00 57.94 84 VAL A C 1
ATOM 665 O O . VAL A 1 84 ? 9.903 -36.611 9.210 1.00 57.94 84 VAL A O 1
ATOM 668 N N . ILE A 1 85 ? 11.204 -35.677 7.642 1.00 52.69 85 ILE A N 1
ATOM 669 C CA . ILE A 1 85 ? 10.888 -36.624 6.552 1.00 52.69 85 ILE A CA 1
ATOM 670 C C . ILE A 1 85 ? 11.868 -37.829 6.519 1.00 52.69 85 ILE A C 1
ATOM 672 O O . ILE A 1 85 ? 11.774 -38.689 5.645 1.00 52.69 85 ILE A O 1
ATOM 676 N N . LYS A 1 86 ? 12.784 -37.943 7.488 1.00 47.69 86 LYS A N 1
ATOM 677 C CA . LYS A 1 86 ? 13.597 -39.149 7.728 1.00 47.69 86 LYS A CA 1
ATOM 678 C C . LYS A 1 86 ? 13.096 -39.895 8.954 1.00 47.69 86 LYS A C 1
ATOM 680 O O . LYS A 1 86 ? 13.172 -41.141 8.920 1.00 47.69 86 LYS A O 1
#

InterPro domains:
  IPR005835 Nucleotidyl transferase domain [PF00483] (11-61)
  IPR005907 Glucose-1-phosphate thymidylyltransferase, short form [PTHR43532] (11-62)
  IPR029044 Nucleotide-diphospho-sugar transferases [G3DSA:3.90.550.10] (1-80)
  IPR029044 Nucleotide-diphospho-sugar transferases [SSF53448] (1-64)